Protein AF-A0A0G0EZC4-F1 (afdb_monomer)

pLDDT: mean 92.2, std 5.72, range [62.88, 97.31]

Foldseek 3Di:
DDDPPPDDDDDDPVNDDDDPPLQDDDAQDADPLLLVLQVVCCVPVVDHAARRPLSSQSSVVVVCVVPPCVCPPDDDDRDGPDDPDDPCVVCVPDDLVPDDPVRNCVVVPDDDPSRVPD

Mean predicted aligned error: 5.13 Å

Nearest PDB structures (foldseek):
  7ysl-assembly1_B  TM=8.821E-01  e=1.928E-02  Pectobacterium atrosepticum SCRI1043
  7ysk-assembly1_B  TM=8.996E-01  e=3.895E-02  Pectobacterium atrosepticum SCRI1043
  4d8w-assembly2_D  TM=9.572E-01  e=5.362E-02  Salmonella enterica subsp. enterica serovar Typhimurium
  4d97-assembly1_B  TM=9.580E-01  e=6.094E-02  Salmonella enterica subsp. enterica serovar Typhimurium
  4d8w-assembly1_B  TM=9.577E-01  e=5.717E-02  Salmonella enterica subsp. enterica serovar Typhimurium

Structure (mmCIF, N/CA/C/O backbone):
data_AF-A0A0G0EZC4-F1
#
_entry.id   AF-A0A0G0EZC4-F1
#
loop_
_atom_site.group_PDB
_atom_site.id
_atom_site.type_symbol
_atom_site.label_atom_id
_atom_site.label_alt_id
_atom_site.label_comp_id
_atom_site.label_asym_id
_atom_site.label_entity_id
_atom_site.label_seq_id
_atom_site.pdbx_PDB_ins_code
_atom_site.Cartn_x
_atom_site.Cartn_y
_atom_site.Cartn_z
_atom_site.occupancy
_atom_site.B_iso_or_equiv
_atom_site.auth_seq_id
_atom_site.auth_comp_id
_atom_site.auth_asym_id
_atom_site.auth_atom_id
_atom_site.pdbx_PDB_model_num
ATOM 1 N N . MET A 1 1 ? -20.838 -23.454 -4.659 1.00 62.88 1 MET A N 1
ATOM 2 C CA . MET A 1 1 ? -21.827 -23.705 -3.587 1.00 62.88 1 MET A CA 1
ATOM 3 C C . MET A 1 1 ? -21.252 -23.087 -2.324 1.00 62.88 1 MET A C 1
ATOM 5 O O . MET A 1 1 ? -20.097 -23.367 -2.041 1.00 62.88 1 MET A O 1
ATOM 9 N N . PHE A 1 2 ? -21.979 -22.195 -1.650 1.00 79.81 2 PHE A N 1
ATOM 10 C CA . PHE A 1 2 ? -21.507 -21.580 -0.403 1.00 79.81 2 PHE A CA 1
ATOM 11 C C . PHE A 1 2 ? -21.561 -22.600 0.743 1.00 79.81 2 PHE A C 1
ATOM 13 O O . PHE A 1 2 ? -22.460 -23.444 0.766 1.00 79.81 2 PHE A O 1
ATOM 20 N N . ASP A 1 3 ? -20.593 -22.543 1.658 1.00 88.56 3 ASP A N 1
ATOM 21 C CA . ASP A 1 3 ? -20.593 -23.366 2.868 1.00 88.56 3 ASP A CA 1
ATOM 22 C C . ASP A 1 3 ? -21.779 -22.964 3.754 1.00 88.56 3 ASP A C 1
ATOM 24 O O . ASP A 1 3 ? -21.889 -21.813 4.171 1.00 88.56 3 ASP A O 1
ATOM 28 N N . LYS A 1 4 ? -22.678 -23.913 4.036 1.00 90.94 4 LYS A N 1
ATOM 29 C CA . LYS A 1 4 ? -23.869 -23.683 4.869 1.00 90.94 4 LYS A CA 1
ATOM 30 C C . LYS A 1 4 ? -23.523 -23.382 6.330 1.00 90.94 4 LYS A C 1
ATOM 32 O O . LYS A 1 4 ? -24.386 -22.897 7.051 1.00 90.94 4 LYS A O 1
ATOM 37 N N . ASN A 1 5 ? -22.299 -23.688 6.760 1.00 92.56 5 ASN A N 1
ATOM 38 C CA . ASN A 1 5 ? -21.808 -23.370 8.097 1.00 92.56 5 ASN A CA 1
ATOM 39 C C . ASN A 1 5 ? -21.196 -21.971 8.180 1.00 92.56 5 ASN A C 1
ATOM 41 O O . ASN A 1 5 ? -20.843 -21.541 9.277 1.00 92.56 5 ASN A O 1
ATOM 45 N N . PHE A 1 6 ? -21.039 -21.268 7.051 1.00 90.31 6 PHE A N 1
ATOM 46 C CA . PHE A 1 6 ? -20.517 -19.914 7.082 1.00 90.31 6 PHE A CA 1
ATOM 47 C C . PHE A 1 6 ? -21.552 -18.999 7.754 1.00 90.31 6 PHE A C 1
ATOM 49 O O . PHE A 1 6 ? -22.678 -18.889 7.257 1.00 90.31 6 PHE A O 1
ATOM 56 N N . PRO A 1 7 ? -21.216 -18.368 8.890 1.00 90.12 7 PRO A N 1
ATOM 57 C CA . PRO A 1 7 ? -22.144 -17.486 9.579 1.00 90.12 7 PRO A CA 1
ATOM 58 C C . PRO A 1 7 ? -22.506 -16.291 8.693 1.00 90.12 7 PRO A C 1
ATOM 60 O O . PRO A 1 7 ? -21.647 -15.683 8.053 1.00 90.12 7 PRO A O 1
ATOM 63 N N . ILE A 1 8 ? -23.793 -15.952 8.667 1.00 89.38 8 ILE A N 1
ATOM 64 C CA . ILE A 1 8 ? -24.272 -14.727 8.029 1.00 89.38 8 ILE A C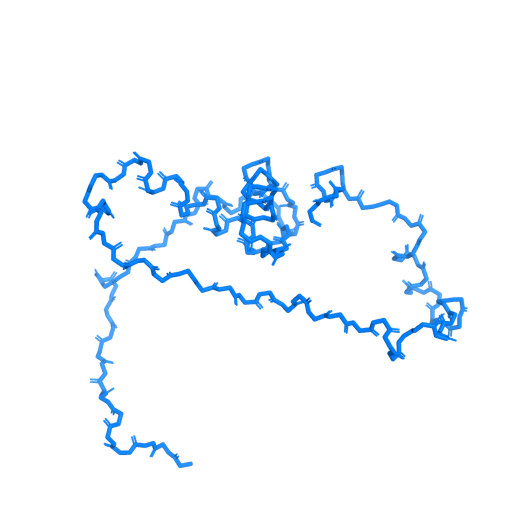A 1
ATOM 65 C C . ILE A 1 8 ? -24.099 -13.603 9.045 1.00 89.38 8 ILE A C 1
ATOM 67 O O . ILE A 1 8 ? -24.656 -13.668 10.141 1.00 89.38 8 ILE A O 1
ATOM 71 N N . PHE A 1 9 ? -23.326 -12.588 8.675 1.00 89.06 9 PHE A N 1
ATOM 72 C CA . PHE A 1 9 ? -23.175 -11.365 9.452 1.00 89.06 9 PHE A CA 1
ATOM 73 C C . PHE A 1 9 ? -23.886 -10.224 8.734 1.00 89.06 9 PHE A C 1
ATOM 75 O O . PHE A 1 9 ? -23.758 -10.081 7.517 1.00 89.06 9 PHE A O 1
ATOM 82 N N . GLU A 1 10 ? -24.603 -9.405 9.494 1.00 93.69 10 GLU A N 1
ATOM 83 C CA . GLU A 1 10 ? -25.038 -8.092 9.034 1.00 93.69 10 GLU A CA 1
ATOM 84 C C . GLU A 1 10 ? -23.951 -7.085 9.407 1.00 93.69 10 GLU A C 1
ATOM 86 O O . GLU A 1 10 ? -23.522 -7.041 10.557 1.00 93.69 10 GLU A O 1
ATOM 91 N N . ILE A 1 11 ? -23.473 -6.330 8.417 1.00 93.75 11 ILE A N 1
ATOM 92 C CA . ILE A 1 11 ? -22.510 -5.243 8.609 1.00 93.75 11 ILE A CA 1
ATOM 93 C C . ILE A 1 11 ? -23.269 -3.933 8.423 1.00 93.75 11 ILE A C 1
ATOM 95 O O . ILE A 1 11 ? -23.935 -3.730 7.407 1.00 93.75 11 ILE A O 1
ATOM 99 N N . THR A 1 12 ? -23.150 -3.053 9.403 1.00 95.81 12 THR A N 1
ATOM 100 C CA . THR A 1 12 ? -23.732 -1.713 9.451 1.00 95.81 12 THR A CA 1
ATOM 101 C C . THR A 1 12 ? -22.637 -0.652 9.339 1.00 95.81 12 THR A C 1
ATOM 103 O O . THR A 1 12 ? -21.446 -0.955 9.425 1.00 95.81 12 THR A O 1
ATOM 106 N N . GLU A 1 13 ? -23.017 0.612 9.148 1.00 94.69 13 GLU A N 1
ATOM 107 C CA . GLU A 1 13 ? -22.050 1.719 9.083 1.00 94.69 13 GLU A CA 1
ATOM 108 C C . GLU A 1 13 ? -21.291 1.930 10.405 1.00 94.69 13 GLU A C 1
ATOM 110 O O . GLU A 1 13 ? -20.178 2.446 10.387 1.00 94.69 13 GLU A O 1
ATOM 115 N N . ASP A 1 14 ? -21.844 1.476 11.535 1.00 95.44 14 ASP A N 1
ATOM 116 C CA . ASP A 1 14 ? -21.205 1.571 12.852 1.00 95.44 14 ASP A CA 1
ATOM 117 C C . ASP A 1 14 ? -20.111 0.504 13.070 1.00 95.44 14 ASP A C 1
ATOM 119 O O . ASP A 1 14 ? -19.290 0.629 13.984 1.00 95.44 14 ASP A O 1
ATOM 123 N N . ASP A 1 15 ? -20.060 -0.537 12.228 1.00 94.62 15 ASP A N 1
ATOM 124 C CA . ASP A 1 15 ? -19.086 -1.632 12.346 1.00 94.62 15 ASP A CA 1
ATOM 125 C C . ASP A 1 15 ? -17.705 -1.277 11.779 1.00 94.62 15 ASP A C 1
ATOM 127 O O . ASP A 1 15 ? -16.713 -1.963 12.052 1.00 94.62 15 ASP A O 1
ATOM 131 N N . TYR A 1 16 ? -17.608 -0.208 10.984 1.00 93.19 16 TYR A N 1
ATOM 132 C CA . TYR A 1 16 ? -16.357 0.211 10.364 1.00 93.19 16 TYR A CA 1
ATOM 133 C C . TYR A 1 16 ? -16.186 1.727 10.345 1.00 93.19 16 TYR A C 1
ATOM 135 O O . TYR A 1 16 ? -17.102 2.514 10.527 1.00 93.19 16 TYR A O 1
ATOM 143 N N . SER A 1 17 ? -14.949 2.152 10.113 1.00 92.88 17 SER A N 1
ATOM 144 C CA . SER A 1 17 ? -14.629 3.556 9.874 1.00 92.88 17 SER A CA 1
ATOM 145 C C . SER A 1 17 ? -13.722 3.645 8.659 1.00 92.88 17 SER A C 1
ATOM 147 O O . SER A 1 17 ? -12.812 2.828 8.506 1.00 92.88 17 SER A O 1
ATOM 149 N N . ILE A 1 18 ? -13.979 4.619 7.788 1.00 93.62 18 ILE A N 1
ATOM 150 C CA . ILE A 1 18 ? -13.145 4.873 6.615 1.00 93.62 18 ILE A CA 1
ATOM 151 C C . ILE A 1 18 ? -12.193 6.016 6.953 1.00 93.62 18 ILE A C 1
ATOM 153 O O . ILE A 1 18 ? -12.619 7.129 7.253 1.00 93.62 18 ILE A O 1
ATOM 157 N N . ASN A 1 19 ? -10.892 5.733 6.914 1.00 93.31 19 ASN A N 1
ATOM 158 C CA . ASN A 1 19 ? -9.856 6.732 7.139 1.00 93.31 19 ASN A CA 1
ATOM 159 C C . ASN A 1 19 ? -9.357 7.289 5.796 1.00 93.31 19 ASN A C 1
ATOM 161 O O . ASN A 1 19 ? -8.729 6.570 5.018 1.00 93.31 19 ASN A O 1
ATOM 165 N N . HIS A 1 20 ? -9.609 8.575 5.547 1.00 94.56 20 HIS A N 1
ATOM 166 C CA . HIS A 1 20 ? -9.177 9.263 4.328 1.00 94.56 20 HIS A CA 1
ATOM 167 C C . HIS A 1 20 ? -7.831 9.993 4.463 1.00 94.56 20 HIS A C 1
ATOM 169 O O . HIS A 1 20 ? -7.263 10.390 3.443 1.00 94.56 20 HIS A O 1
ATOM 175 N N . ASP A 1 21 ? -7.277 10.105 5.673 1.00 95.06 21 ASP A N 1
ATOM 176 C CA . ASP A 1 21 ? -6.099 10.932 5.978 1.00 95.06 21 ASP A CA 1
ATOM 177 C C . ASP A 1 21 ? -4.823 10.462 5.257 1.00 95.06 21 ASP A C 1
ATOM 179 O O . ASP A 1 21 ? -3.890 11.236 5.057 1.00 95.06 21 ASP A O 1
ATOM 183 N N . PHE A 1 22 ? -4.785 9.196 4.827 1.00 95.31 22 PHE A N 1
ATOM 184 C CA . PHE A 1 22 ? -3.623 8.563 4.189 1.00 95.31 22 PHE A CA 1
ATOM 185 C C . PHE A 1 22 ? -3.797 8.319 2.685 1.00 95.31 22 PHE A C 1
ATOM 187 O O . PHE A 1 22 ? -2.931 7.719 2.051 1.00 95.31 22 PHE A O 1
ATOM 194 N N . THR A 1 23 ? -4.903 8.769 2.088 1.00 92.38 23 THR A N 1
ATOM 195 C CA . THR A 1 23 ? -5.213 8.504 0.670 1.00 92.38 23 THR A CA 1
ATOM 196 C C . THR A 1 23 ? -4.266 9.222 -0.302 1.00 92.38 23 THR A C 1
ATOM 198 O O . THR A 1 23 ? -3.990 8.712 -1.394 1.00 92.38 23 THR A O 1
ATOM 201 N N . GLY A 1 24 ? -3.693 10.354 0.117 1.00 91.69 24 GLY A N 1
ATOM 202 C CA . GLY A 1 24 ? -2.931 11.251 -0.752 1.00 91.69 24 GLY A CA 1
ATOM 203 C C . GLY A 1 24 ? -3.846 12.120 -1.620 1.00 91.69 24 GLY A C 1
ATOM 204 O O . GLY A 1 24 ? -5.066 12.087 -1.492 1.00 91.69 24 GLY A O 1
ATOM 205 N N . THR A 1 25 ? -3.259 12.933 -2.498 1.00 91.50 25 THR A N 1
ATOM 206 C CA . THR A 1 25 ? -4.011 13.920 -3.296 1.00 91.50 25 THR A CA 1
ATOM 207 C C . THR A 1 25 ? -4.298 13.465 -4.724 1.00 91.50 25 THR A C 1
ATOM 209 O O . THR A 1 25 ? -5.186 14.021 -5.370 1.00 91.50 25 THR A O 1
ATOM 212 N N . LYS A 1 26 ? -3.574 12.460 -5.230 1.00 91.69 26 LYS A N 1
ATOM 213 C CA . LYS A 1 26 ? -3.727 11.940 -6.592 1.00 91.69 26 LYS A CA 1
ATOM 214 C C . LYS A 1 26 ? -3.762 10.418 -6.626 1.00 91.69 26 LYS A C 1
ATOM 216 O O . LYS A 1 26 ? -3.274 9.726 -5.730 1.00 91.69 26 LYS A O 1
ATOM 221 N N . TYR A 1 27 ? -4.318 9.906 -7.719 1.00 90.44 27 TYR A N 1
ATOM 222 C CA . TYR A 1 27 ? -4.292 8.485 -8.035 1.00 90.44 27 TYR A CA 1
ATOM 223 C C . TYR A 1 27 ? -2.853 8.001 -8.256 1.00 90.44 27 TYR A C 1
ATOM 225 O O . TYR A 1 27 ? -2.085 8.674 -8.938 1.00 90.44 27 TYR A O 1
ATOM 233 N N . ALA A 1 28 ? -2.509 6.843 -7.684 1.00 89.06 28 ALA A N 1
ATOM 234 C CA . ALA A 1 28 ? -1.201 6.180 -7.797 1.00 89.06 28 ALA A CA 1
ATOM 235 C C . ALA A 1 28 ? 0.039 6.992 -7.368 1.00 89.06 28 ALA A C 1
ATOM 237 O O . ALA A 1 28 ? 1.162 6.512 -7.484 1.00 89.06 28 ALA A O 1
ATOM 238 N N . GLU A 1 29 ? -0.142 8.191 -6.816 1.00 92.19 29 GLU A N 1
ATOM 239 C CA . GLU A 1 29 ? 0.952 8.967 -6.237 1.00 92.19 29 GLU A CA 1
ATOM 240 C C . GLU A 1 29 ? 1.268 8.417 -4.843 1.00 92.19 29 GLU A C 1
ATOM 242 O O . GLU A 1 29 ? 0.404 8.392 -3.952 1.00 92.19 29 GLU A O 1
ATOM 247 N N . THR A 1 30 ? 2.501 7.949 -4.667 1.00 92.19 30 THR A N 1
ATOM 248 C CA . THR A 1 30 ? 3.023 7.503 -3.374 1.00 92.19 30 THR A CA 1
ATOM 249 C C . THR A 1 30 ? 3.150 8.693 -2.423 1.00 92.19 30 THR A C 1
ATOM 251 O O . THR A 1 30 ? 3.566 9.785 -2.810 1.00 92.19 30 THR A O 1
ATOM 254 N N . THR A 1 31 ? 2.801 8.492 -1.152 1.00 94.50 31 THR A N 1
ATOM 255 C CA . THR A 1 31 ? 2.979 9.500 -0.095 1.00 94.50 31 THR A CA 1
ATOM 256 C C . THR A 1 31 ? 4.267 9.245 0.686 1.00 94.50 31 THR A C 1
ATOM 258 O O . THR A 1 31 ? 4.790 8.130 0.698 1.00 94.50 31 THR A O 1
ATOM 261 N N . LYS A 1 32 ? 4.791 10.263 1.379 1.00 95.12 32 LYS A N 1
ATOM 262 C CA . LYS A 1 32 ? 6.007 10.113 2.203 1.00 95.12 32 LYS A CA 1
ATOM 263 C C . LYS A 1 32 ? 5.796 9.099 3.327 1.00 95.12 32 LYS A C 1
ATOM 265 O O . LYS A 1 32 ? 6.683 8.307 3.633 1.00 95.12 32 LYS A O 1
ATOM 270 N N . GLU A 1 33 ? 4.608 9.120 3.918 1.00 95.81 33 GLU A N 1
ATOM 271 C CA . GLU A 1 33 ? 4.166 8.204 4.960 1.00 95.81 33 GLU A CA 1
ATOM 272 C C . GLU A 1 33 ? 4.064 6.780 4.409 1.00 95.81 33 GLU A C 1
ATOM 274 O O . GLU A 1 33 ? 4.559 5.849 5.042 1.00 95.81 33 GLU A O 1
ATOM 279 N N . GLY A 1 34 ? 3.496 6.621 3.207 1.00 95.81 34 GLY A N 1
ATOM 280 C CA . GLY A 1 34 ? 3.427 5.344 2.498 1.00 95.81 34 GLY A CA 1
ATOM 281 C C . GLY A 1 34 ? 4.812 4.770 2.207 1.00 95.81 34 GLY A C 1
ATOM 282 O O . GLY A 1 34 ? 5.095 3.640 2.594 1.00 95.81 34 GLY A O 1
ATOM 283 N N . ALA A 1 35 ? 5.713 5.561 1.621 1.00 95.69 35 ALA A N 1
ATOM 284 C CA . ALA A 1 35 ? 7.087 5.139 1.335 1.00 95.69 35 ALA A CA 1
ATOM 285 C C . ALA A 1 35 ? 7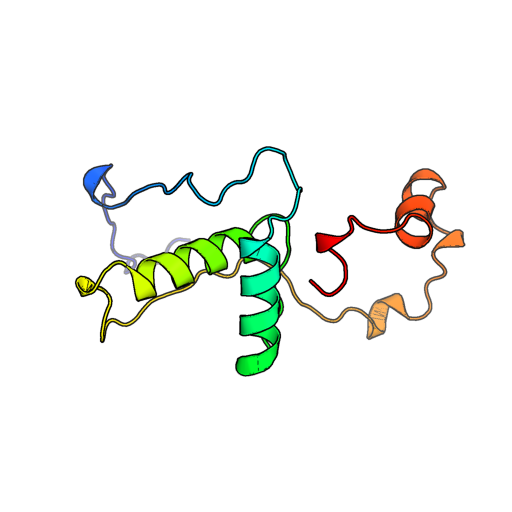.850 4.724 2.608 1.00 95.69 35 ALA A C 1
ATOM 287 O 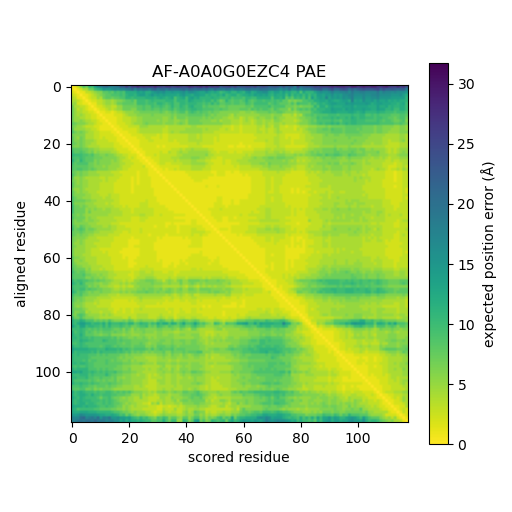O . ALA A 1 35 ? 8.546 3.706 2.631 1.00 95.69 35 ALA A O 1
ATOM 288 N N . LEU A 1 36 ? 7.693 5.475 3.705 1.00 95.75 36 LEU A N 1
ATOM 289 C CA . LEU A 1 36 ? 8.288 5.112 4.992 1.00 95.75 36 LEU A CA 1
ATOM 290 C C . LEU A 1 36 ? 7.717 3.792 5.527 1.00 95.75 36 LEU A C 1
ATOM 292 O O . LEU A 1 36 ? 8.480 2.936 5.974 1.00 95.75 36 LEU A O 1
ATOM 296 N N . ALA A 1 37 ? 6.397 3.623 5.470 1.00 96.38 37 ALA A N 1
ATOM 297 C CA . ALA A 1 37 ? 5.699 2.426 5.921 1.00 96.38 37 ALA A CA 1
ATOM 298 C C . ALA A 1 37 ? 6.159 1.174 5.153 1.00 96.38 37 ALA A C 1
ATOM 300 O O . ALA A 1 37 ? 6.498 0.165 5.777 1.00 96.38 37 ALA A O 1
ATOM 301 N N . ILE A 1 38 ? 6.270 1.271 3.823 1.00 95.81 38 ILE A N 1
ATOM 302 C CA . ILE A 1 38 ? 6.806 0.212 2.954 1.00 95.81 38 ILE A CA 1
ATOM 303 C C . ILE A 1 38 ? 8.234 -0.143 3.374 1.00 95.81 38 ILE A C 1
ATOM 305 O O . ILE A 1 38 ? 8.541 -1.309 3.632 1.00 95.81 38 ILE A O 1
ATOM 309 N N . ARG A 1 39 ? 9.103 0.866 3.525 1.00 95.62 39 ARG A N 1
ATOM 310 C CA . ARG A 1 39 ? 10.502 0.652 3.914 1.00 95.62 39 ARG A CA 1
ATOM 311 C C . ARG A 1 39 ? 10.621 -0.054 5.261 1.00 95.62 39 ARG A C 1
ATOM 313 O O . ARG A 1 39 ? 11.451 -0.953 5.400 1.00 95.62 39 ARG A O 1
ATOM 320 N N . LEU A 1 40 ? 9.829 0.350 6.254 1.00 96.12 40 LEU A N 1
ATOM 321 C CA . LEU A 1 40 ? 9.833 -0.267 7.581 1.00 96.12 40 LEU A CA 1
ATOM 322 C C . LEU A 1 40 ? 9.425 -1.738 7.493 1.00 96.12 40 LEU A C 1
ATOM 324 O O . LEU A 1 40 ? 10.179 -2.603 7.940 1.00 96.12 40 LEU A O 1
ATOM 328 N N . LEU A 1 41 ? 8.286 -2.030 6.861 1.00 95.62 41 LEU A N 1
ATOM 329 C CA . LEU A 1 41 ? 7.774 -3.393 6.789 1.00 95.62 41 LEU A CA 1
ATOM 330 C C . LEU A 1 41 ? 8.720 -4.320 6.011 1.00 95.62 41 LEU A C 1
ATOM 332 O O . LEU A 1 41 ? 9.026 -5.425 6.459 1.00 95.62 41 LEU A O 1
ATOM 336 N N . ARG A 1 42 ? 9.293 -3.834 4.908 1.00 94.56 42 ARG A N 1
ATOM 337 C CA . ARG A 1 42 ? 10.312 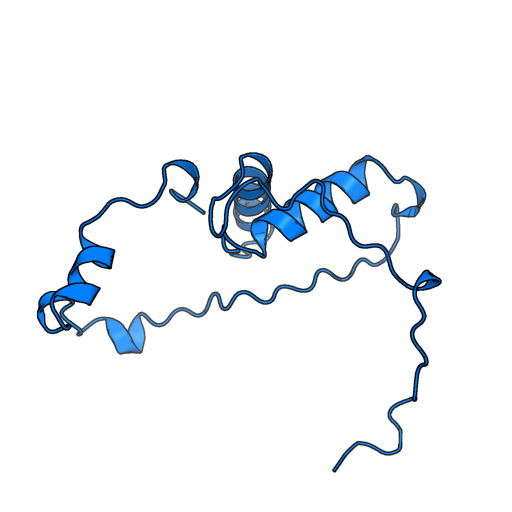-4.567 4.151 1.00 94.56 42 ARG A CA 1
ATOM 338 C C . ARG A 1 42 ? 11.579 -4.813 4.967 1.00 94.56 42 ARG A C 1
ATOM 340 O O . ARG A 1 42 ? 12.168 -5.890 4.886 1.00 94.56 42 ARG A O 1
ATOM 347 N N . THR A 1 43 ? 12.027 -3.828 5.743 1.00 96.12 43 THR A N 1
ATOM 348 C CA . THR A 1 43 ? 13.275 -3.929 6.514 1.00 96.12 43 THR A CA 1
ATOM 349 C C . THR A 1 43 ? 13.152 -4.957 7.631 1.00 96.12 43 THR A C 1
ATOM 351 O O . THR A 1 43 ? 14.020 -5.832 7.739 1.00 96.12 43 THR A O 1
ATOM 354 N N . PHE A 1 44 ? 12.080 -4.866 8.420 1.00 96.94 44 PHE A N 1
ATOM 355 C CA . PHE A 1 44 ? 11.907 -5.640 9.648 1.00 96.94 44 PHE A CA 1
ATOM 356 C C . PHE A 1 44 ? 11.194 -6.979 9.429 1.00 96.94 44 PHE A C 1
ATOM 358 O O . PHE A 1 44 ? 11.623 -7.970 10.006 1.00 96.94 44 PHE A O 1
ATOM 365 N N . GLU A 1 45 ? 10.206 -7.042 8.531 1.00 95.06 45 GLU A N 1
ATOM 366 C CA . GLU A 1 45 ? 9.364 -8.238 8.336 1.00 95.06 45 GLU A CA 1
ATOM 367 C C . GLU A 1 45 ? 9.585 -8.933 6.986 1.00 95.06 45 GLU A C 1
ATOM 369 O O . GLU A 1 45 ? 9.006 -9.982 6.720 1.00 95.06 45 GLU A O 1
ATOM 374 N N . LYS A 1 46 ? 10.420 -8.363 6.104 1.00 93.62 46 LYS A N 1
ATOM 375 C CA . LYS A 1 46 ? 10.668 -8.877 4.740 1.00 93.62 46 LYS A CA 1
ATOM 376 C C . LYS A 1 46 ? 9.400 -8.995 3.884 1.00 93.62 46 LYS A C 1
ATOM 378 O O . LYS A 1 46 ? 9.376 -9.755 2.920 1.00 93.62 46 LYS A O 1
ATOM 383 N N . ILE A 1 47 ? 8.372 -8.205 4.196 1.00 92.81 47 ILE A N 1
ATOM 384 C CA . ILE A 1 47 ? 7.138 -8.122 3.412 1.00 92.81 47 ILE A CA 1
ATOM 385 C C . ILE A 1 47 ? 7.218 -6.908 2.486 1.00 92.81 47 ILE A C 1
ATOM 387 O O . ILE A 1 47 ? 7.478 -5.787 2.921 1.00 92.81 47 ILE A O 1
ATOM 391 N N . GLN A 1 48 ? 6.989 -7.160 1.202 1.00 92.56 48 GLN A N 1
ATOM 392 C CA . GLN A 1 48 ? 6.939 -6.153 0.150 1.00 92.56 48 GLN A CA 1
ATOM 393 C C . GLN A 1 48 ? 5.508 -5.627 -0.010 1.00 92.56 48 GLN A C 1
ATOM 395 O O . GLN A 1 48 ? 4.561 -6.416 -0.008 1.00 92.56 48 GLN A O 1
ATOM 400 N N . LEU A 1 49 ? 5.371 -4.315 -0.194 1.00 94.50 49 LEU A N 1
ATOM 401 C CA . LEU A 1 49 ? 4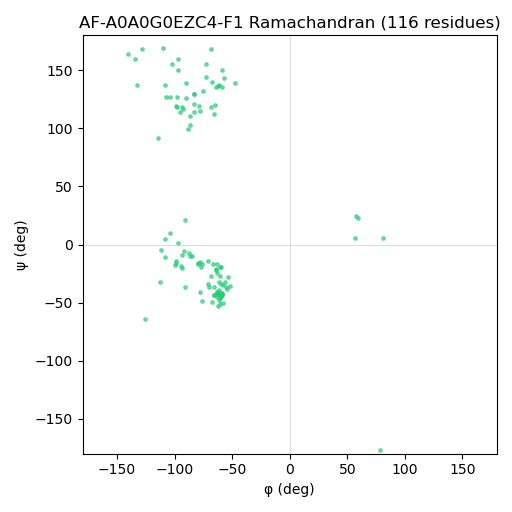.113 -3.611 -0.452 1.00 94.50 49 LEU A CA 1
ATOM 402 C C . LEU A 1 49 ? 4.261 -2.720 -1.694 1.00 94.50 49 LEU A C 1
ATOM 404 O O . LEU A 1 49 ? 5.373 -2.481 -2.162 1.00 94.50 49 LEU A O 1
ATOM 408 N N . ASP A 1 50 ? 3.143 -2.210 -2.203 1.00 92.88 50 ASP A N 1
ATOM 409 C CA . ASP A 1 50 ? 3.101 -1.228 -3.287 1.00 92.88 50 ASP A CA 1
ATOM 410 C C . ASP A 1 50 ? 2.838 0.198 -2.774 1.00 92.88 50 ASP A C 1
ATOM 412 O O . ASP A 1 50 ? 2.219 0.400 -1.727 1.00 92.88 50 ASP A O 1
ATOM 416 N N . GLY A 1 51 ? 3.269 1.200 -3.544 1.00 92.25 51 GLY A N 1
ATOM 417 C CA . GLY A 1 51 ? 3.056 2.620 -3.240 1.00 92.25 51 GLY A CA 1
ATOM 418 C C . GLY A 1 51 ? 1.645 3.151 -3.531 1.00 92.25 51 GLY A C 1
ATOM 419 O O . GLY A 1 51 ? 1.234 4.169 -2.969 1.00 92.25 51 GLY A O 1
ATOM 420 N N . THR A 1 52 ? 0.865 2.452 -4.364 1.00 91.56 52 THR A N 1
ATOM 421 C CA . THR A 1 52 ? -0.464 2.906 -4.803 1.00 91.56 52 THR A CA 1
ATOM 422 C C . THR A 1 52 ? -1.514 2.715 -3.709 1.00 91.56 52 THR A C 1
ATOM 424 O O . THR A 1 52 ? -2.257 3.655 -3.410 1.00 91.56 52 THR A O 1
ATOM 427 N N . TYR A 1 53 ? -1.564 1.528 -3.098 1.00 93.44 53 TYR A N 1
ATOM 428 C CA . TYR A 1 53 ? -2.588 1.127 -2.135 1.00 93.44 53 TYR A CA 1
ATOM 429 C C . TYR A 1 53 ? -1.992 0.641 -0.813 1.00 93.44 53 TYR A C 1
ATOM 431 O O . TYR A 1 53 ? -2.222 1.258 0.232 1.00 93.44 53 TYR A O 1
ATOM 439 N N . THR A 1 54 ? -1.237 -0.460 -0.820 1.00 95.44 54 THR A N 1
ATOM 440 C CA . THR A 1 54 ? -0.946 -1.178 0.430 1.00 95.44 54 THR A CA 1
ATOM 441 C C . THR A 1 54 ? 0.005 -0.415 1.351 1.00 95.44 54 THR A C 1
ATOM 443 O O . THR A 1 54 ? -0.214 -0.399 2.564 1.00 95.44 54 THR A O 1
ATOM 446 N N . GLY A 1 55 ? 0.964 0.339 0.809 1.00 95.75 55 GLY A N 1
ATOM 447 C CA . GLY A 1 55 ? 1.820 1.236 1.587 1.00 95.75 55 GLY A CA 1
ATOM 448 C C . GLY A 1 55 ? 1.043 2.313 2.347 1.00 95.75 55 GLY A C 1
ATOM 449 O O . GLY A 1 55 ? 1.310 2.555 3.524 1.00 95.75 55 GLY A O 1
ATOM 450 N N . LYS A 1 56 ? 0.022 2.910 1.721 1.00 95.88 56 LYS A N 1
ATOM 451 C CA . LYS A 1 56 ? -0.843 3.924 2.353 1.00 95.88 56 LYS A CA 1
ATOM 452 C C . LYS A 1 56 ? -1.670 3.328 3.490 1.00 95.88 56 LYS A C 1
ATOM 454 O O . LYS A 1 56 ? -1.755 3.907 4.571 1.00 95.88 56 LYS A O 1
ATOM 459 N N . THR A 1 57 ? -2.232 2.140 3.272 1.00 96.56 57 THR A N 1
ATOM 460 C CA . THR A 1 57 ? -3.000 1.437 4.311 1.00 96.56 57 THR A CA 1
ATOM 461 C C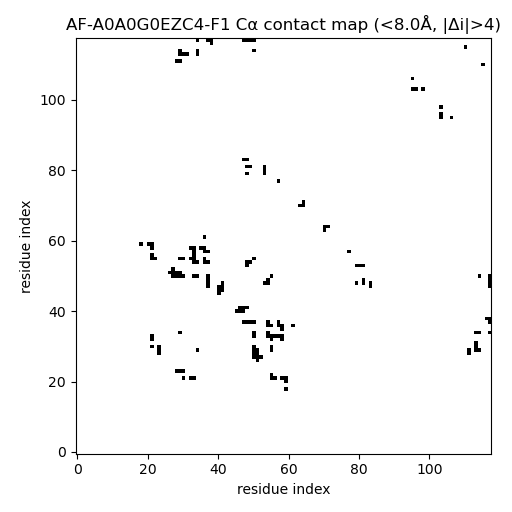 . THR A 1 57 ? -2.120 1.008 5.486 1.00 96.56 57 THR A C 1
ATOM 463 O O . THR A 1 57 ? -2.536 1.121 6.639 1.00 96.56 57 THR A O 1
ATOM 466 N N . PHE A 1 58 ? -0.875 0.594 5.223 1.00 97.31 58 PHE A N 1
ATOM 467 C CA . PHE A 1 58 ? 0.068 0.246 6.281 1.00 97.31 58 PHE A CA 1
ATOM 468 C C . PHE A 1 58 ? 0.535 1.487 7.055 1.00 97.31 58 PHE A C 1
ATOM 470 O O . PHE A 1 58 ? 0.651 1.440 8.278 1.00 97.31 58 PHE A O 1
ATOM 477 N N . ALA A 1 59 ? 0.716 2.628 6.382 1.00 97.31 59 ALA A N 1
ATOM 478 C CA . ALA A 1 59 ? 0.987 3.903 7.045 1.00 97.31 59 ALA A CA 1
ATOM 479 C C . ALA A 1 59 ? -0.147 4.308 8.003 1.00 97.31 59 ALA A C 1
ATOM 481 O O . ALA A 1 59 ? 0.124 4.693 9.144 1.00 97.31 59 ALA A O 1
ATOM 482 N N . ALA A 1 60 ? -1.406 4.152 7.578 1.00 97.06 60 ALA A N 1
ATOM 483 C CA . ALA A 1 60 ? -2.570 4.394 8.430 1.00 97.06 60 ALA A CA 1
ATOM 484 C C . ALA A 1 60 ? -2.587 3.463 9.655 1.00 97.06 60 ALA A C 1
ATOM 486 O O . ALA A 1 60 ? -2.833 3.916 10.774 1.00 97.06 60 ALA A O 1
ATOM 487 N N . LEU A 1 61 ? -2.260 2.179 9.465 1.00 96.25 61 LEU A N 1
ATOM 488 C CA . LEU A 1 61 ? -2.153 1.223 10.565 1.00 96.25 61 LEU A CA 1
ATOM 489 C C . LEU A 1 61 ? -1.064 1.625 11.572 1.00 96.25 61 LEU A C 1
ATOM 491 O O . LEU A 1 61 ? -1.320 1.638 12.775 1.00 96.25 61 LEU A O 1
ATOM 495 N N . LEU A 1 62 ? 0.136 1.985 11.105 1.00 96.00 62 LEU A N 1
ATOM 496 C CA . LEU A 1 62 ? 1.224 2.433 11.982 1.00 96.00 62 LEU A CA 1
ATOM 497 C C . LEU A 1 62 ? 0.817 3.663 12.801 1.00 96.00 62 LEU A C 1
ATOM 499 O O . LEU A 1 62 ? 1.079 3.722 14.003 1.00 96.00 62 LEU A O 1
ATOM 503 N N . PHE A 1 63 ? 0.146 4.628 12.170 1.00 96.38 63 PHE A N 1
ATOM 504 C CA . PHE A 1 63 ? -0.374 5.800 12.866 1.00 96.38 63 PHE A CA 1
ATOM 505 C C . PHE A 1 63 ? -1.388 5.417 13.950 1.00 96.38 63 PHE A C 1
ATOM 507 O O . PHE A 1 63 ? -1.279 5.878 15.088 1.00 96.38 63 PHE A O 1
ATOM 514 N N . ASP A 1 64 ? -2.331 4.533 13.631 1.00 95.25 64 ASP A N 1
ATOM 515 C CA . ASP A 1 64 ? -3.348 4.067 14.568 1.00 95.25 64 ASP A CA 1
ATOM 516 C C . ASP A 1 64 ? -2.745 3.334 15.770 1.00 95.25 64 ASP A C 1
ATOM 518 O O . ASP A 1 64 ? -3.134 3.609 16.906 1.00 95.25 64 ASP A O 1
ATOM 522 N N . LEU A 1 65 ? -1.754 2.468 15.550 1.00 94.44 65 LEU A N 1
ATOM 523 C CA . LEU A 1 65 ? -1.043 1.765 16.624 1.00 94.44 65 LEU A CA 1
ATOM 524 C C . LEU A 1 65 ? -0.345 2.729 17.595 1.00 94.44 65 LEU A C 1
ATOM 526 O O . LEU A 1 65 ? -0.294 2.466 18.796 1.00 94.44 65 LEU A O 1
ATOM 530 N N . ILE A 1 66 ? 0.155 3.862 17.095 1.00 93.31 66 ILE A N 1
ATOM 531 C CA . ILE A 1 66 ? 0.801 4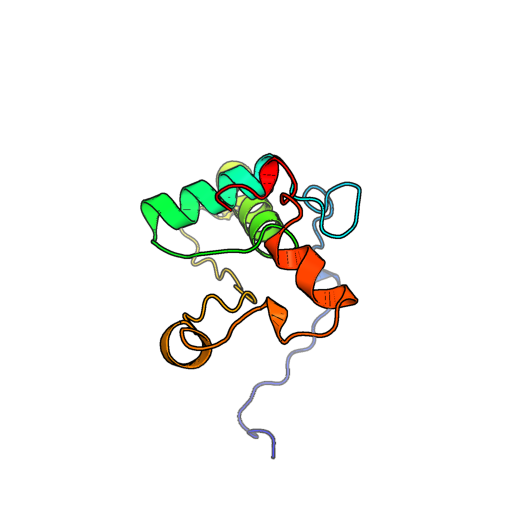.897 17.913 1.00 93.31 66 ILE A CA 1
ATOM 532 C C . ILE A 1 66 ? -0.240 5.757 18.644 1.00 93.31 66 ILE A C 1
ATOM 534 O O . ILE A 1 66 ? -0.037 6.135 19.799 1.00 93.31 66 ILE A O 1
ATOM 538 N N . LYS A 1 67 ? -1.343 6.115 17.977 1.00 95.06 67 LYS A N 1
ATOM 539 C CA . LYS A 1 67 ? -2.295 7.129 18.462 1.00 95.06 67 LYS A CA 1
ATOM 540 C C . LYS A 1 67 ? -3.481 6.576 19.236 1.00 95.06 67 LYS A C 1
ATOM 542 O O . LYS A 1 67 ? -4.124 7.339 19.954 1.00 95.06 67 LYS A O 1
ATOM 547 N N . LYS A 1 68 ? -3.794 5.286 19.107 1.00 93.81 68 LYS A N 1
ATOM 548 C CA . LYS A 1 68 ? -4.971 4.662 19.723 1.00 93.81 68 LYS A CA 1
ATOM 549 C C . LYS A 1 68 ? -4.528 3.632 20.772 1.00 93.81 68 LYS A 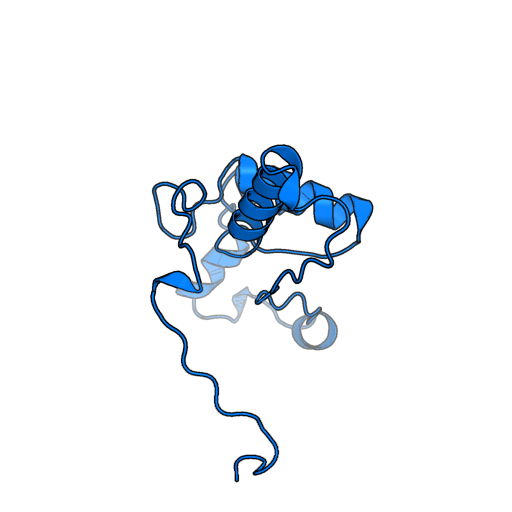C 1
ATOM 551 O O . LYS A 1 68 ? -4.415 2.452 20.445 1.00 93.81 68 LYS A O 1
ATOM 556 N N . PRO A 1 69 ? -4.377 4.019 22.058 1.00 91.62 69 PRO A N 1
ATOM 557 C CA . PRO A 1 69 ? -3.986 3.098 23.131 1.00 91.62 69 PRO A CA 1
ATOM 558 C C . PRO A 1 69 ? -4.871 1.850 23.240 1.00 91.62 69 PRO A C 1
ATOM 560 O O . PRO A 1 69 ? -4.395 0.788 23.620 1.00 91.62 69 PRO A O 1
ATOM 563 N N . LYS A 1 70 ? -6.148 1.943 22.838 1.00 91.94 70 LYS A N 1
ATOM 564 C CA . LYS A 1 70 ? -7.085 0.806 22.799 1.00 91.94 70 LYS A CA 1
ATOM 565 C C . LYS A 1 70 ? -6.657 -0.347 21.878 1.00 91.94 70 LYS A C 1
ATOM 567 O O . LYS A 1 70 ? -7.180 -1.450 22.021 1.00 91.94 70 LYS A O 1
ATOM 572 N N . LEU A 1 71 ? -5.757 -0.087 20.925 1.00 92.75 71 LEU A N 1
ATOM 573 C CA . LEU A 1 71 ? -5.202 -1.095 20.020 1.00 92.75 71 LEU A CA 1
ATOM 574 C C . LEU A 1 71 ? -3.983 -1.814 20.614 1.00 92.75 71 LEU A C 1
ATOM 576 O O . LEU A 1 71 ? -3.554 -2.827 20.068 1.00 92.75 71 LEU A O 1
ATOM 580 N N . GLN A 1 72 ? -3.442 -1.338 21.740 1.00 90.00 72 GLN A N 1
ATOM 581 C CA . GLN A 1 72 ? -2.356 -2.029 22.429 1.00 90.00 72 GLN A CA 1
ATOM 582 C C . GLN A 1 72 ? -2.822 -3.418 22.883 1.00 90.00 72 GLN A C 1
ATOM 584 O O . GLN A 1 72 ? -3.936 -3.585 23.386 1.00 90.00 72 GLN A O 1
ATOM 589 N N . ASN A 1 73 ? -1.957 -4.419 22.705 1.00 89.81 73 ASN A N 1
ATOM 590 C CA . ASN A 1 73 ? -2.212 -5.823 23.053 1.00 89.81 73 ASN A CA 1
ATOM 591 C C . ASN A 1 73 ? -3.428 -6.450 22.340 1.00 89.81 73 ASN A C 1
ATOM 593 O O . ASN A 1 73 ? -4.009 -7.417 22.837 1.00 89.81 73 ASN A O 1
ATOM 597 N N . LYS A 1 74 ? -3.840 -5.906 21.188 1.00 95.69 74 LYS A N 1
ATOM 598 C CA . LYS A 1 74 ? -4.849 -6.519 20.317 1.00 95.69 74 LYS A CA 1
ATOM 599 C C . LYS A 1 74 ? -4.181 -7.306 19.197 1.00 95.69 74 LYS A C 1
ATOM 601 O O . LYS A 1 74 ? -3.113 -6.937 18.717 1.00 95.69 74 LYS A O 1
ATOM 606 N N . ASN A 1 75 ? -4.860 -8.354 18.744 1.00 95.56 75 ASN A N 1
ATOM 607 C CA . ASN A 1 75 ? -4.511 -9.018 17.495 1.00 95.56 75 ASN A CA 1
ATOM 608 C C . ASN A 1 75 ? -5.043 -8.165 16.348 1.00 95.56 75 ASN A C 1
ATOM 610 O O . ASN A 1 75 ? -6.253 -7.978 16.220 1.00 95.56 75 ASN A O 1
ATOM 614 N N . ILE A 1 76 ? -4.134 -7.631 15.544 1.00 95.00 76 ILE A N 1
ATOM 615 C CA . ILE A 1 76 ? -4.465 -6.785 14.404 1.00 95.00 76 ILE A CA 1
ATOM 616 C C . ILE A 1 76 ? -4.299 -7.606 13.130 1.00 95.00 76 ILE A C 1
ATOM 618 O O . ILE A 1 76 ? -3.238 -8.180 12.894 1.00 95.00 76 ILE A O 1
ATOM 622 N N . LEU A 1 77 ? -5.340 -7.628 12.299 1.00 95.44 77 LEU A N 1
ATOM 623 C CA . LEU A 1 77 ? -5.267 -8.165 10.947 1.00 95.44 77 LEU A CA 1
ATOM 624 C C . LEU A 1 77 ? -4.957 -7.029 9.971 1.00 95.44 77 LEU A C 1
ATOM 626 O O . LEU A 1 77 ? -5.746 -6.097 9.828 1.00 95.44 77 LEU A O 1
ATOM 630 N N . PHE A 1 78 ? -3.826 -7.129 9.279 1.00 95.75 78 PHE A N 1
ATOM 631 C CA . PHE A 1 78 ? -3.516 -6.286 8.131 1.00 95.75 78 PHE A CA 1
ATOM 632 C C . PHE A 1 78 ? -3.827 -7.050 6.842 1.00 95.75 78 PHE A C 1
ATOM 634 O O . PHE A 1 78 ? -3.249 -8.107 6.589 1.00 95.75 78 PHE A O 1
ATOM 641 N N . TRP A 1 79 ? -4.741 -6.522 6.028 1.00 94.69 79 TRP A N 1
ATOM 642 C CA . TRP A 1 79 ? -5.101 -7.133 4.752 1.00 94.69 79 TRP A CA 1
ATOM 643 C C . TRP A 1 79 ? -4.183 -6.621 3.638 1.00 94.69 79 TRP A C 1
ATOM 645 O O . TRP A 1 79 ? -4.399 -5.547 3.082 1.00 94.69 79 TRP A O 1
ATOM 655 N N . ASN A 1 80 ? -3.176 -7.416 3.280 1.00 93.75 80 ASN A N 1
ATOM 656 C CA . ASN A 1 80 ? -2.299 -7.124 2.150 1.00 93.75 80 ASN A CA 1
ATOM 657 C C . ASN A 1 80 ? -2.895 -7.667 0.839 1.00 93.75 80 ASN A C 1
ATOM 659 O O . ASN A 1 80 ? -2.951 -8.879 0.641 1.00 93.75 80 ASN A O 1
ATOM 663 N N . THR A 1 81 ? -3.338 -6.783 -0.056 1.00 93.00 81 THR A N 1
ATOM 664 C CA . THR A 1 81 ? -3.858 -7.153 -1.386 1.00 93.00 81 THR A CA 1
ATOM 665 C C . THR A 1 81 ? -2.790 -7.166 -2.482 1.00 93.00 81 THR A C 1
ATOM 667 O O . THR A 1 81 ? -3.086 -7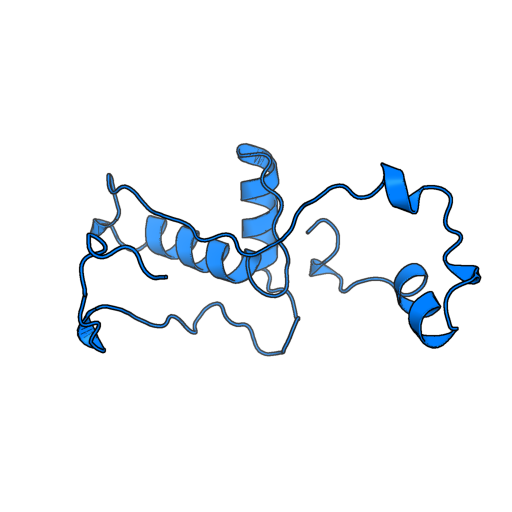.563 -3.609 1.00 93.00 81 THR A O 1
ATOM 670 N N . TYR A 1 82 ? -1.558 -6.742 -2.187 1.00 91.88 82 TYR A N 1
ATOM 671 C CA . TYR A 1 82 ? -0.487 -6.672 -3.173 1.00 91.88 82 TYR A CA 1
ATOM 672 C C . TYR A 1 82 ? 0.078 -8.062 -3.490 1.00 91.88 82 TYR A C 1
ATOM 674 O O . TYR A 1 82 ? 0.428 -8.834 -2.596 1.00 91.88 82 TYR A O 1
ATOM 682 N N . CYS A 1 83 ? 0.212 -8.368 -4.783 1.00 86.25 83 CYS A N 1
ATOM 683 C CA . CYS A 1 83 ? 0.903 -9.567 -5.239 1.00 86.25 83 CYS A CA 1
ATOM 684 C C . CYS A 1 83 ? 2.404 -9.284 -5.365 1.00 86.25 83 CYS A C 1
ATOM 686 O O . CYS A 1 83 ? 2.853 -8.692 -6.342 1.00 86.25 83 CYS A O 1
ATOM 688 N N . SER A 1 84 ? 3.184 -9.754 -4.394 1.00 78.69 84 SER A N 1
ATOM 689 C CA . SER A 1 84 ? 4.649 -9.654 -4.386 1.00 78.69 84 SER A CA 1
ATOM 690 C C . SER A 1 84 ? 5.351 -10.858 -5.033 1.00 78.69 84 SER A C 1
ATOM 692 O O . SER A 1 84 ? 6.511 -11.140 -4.730 1.00 78.69 84 SER A O 1
ATOM 694 N N . GLY A 1 85 ? 4.647 -11.612 -5.884 1.00 83.62 85 GLY A N 1
ATOM 695 C CA . GLY A 1 85 ? 5.176 -12.822 -6.511 1.00 83.62 85 GLY A CA 1
ATOM 696 C C . GLY A 1 85 ? 6.437 -12.542 -7.328 1.00 83.62 85 GLY A C 1
ATOM 697 O O . GLY A 1 85 ? 6.500 -11.578 -8.088 1.00 83.62 85 GLY A O 1
ATOM 698 N N . ASN A 1 86 ? 7.447 -13.401 -7.186 1.00 86.94 86 ASN A N 1
ATOM 699 C CA . ASN A 1 86 ? 8.614 -13.357 -8.055 1.00 86.94 86 ASN A CA 1
ATOM 700 C C . ASN A 1 86 ? 8.309 -14.126 -9.348 1.00 86.94 86 ASN A C 1
ATOM 702 O O . ASN A 1 86 ? 8.142 -15.342 -9.318 1.00 86.94 86 ASN A O 1
ATOM 706 N N . PHE A 1 87 ? 8.267 -13.414 -10.472 1.00 90.12 87 PHE A N 1
ATOM 707 C CA . PHE A 1 87 ? 7.998 -13.988 -11.795 1.00 90.12 87 PHE A CA 1
ATOM 708 C C . PHE A 1 87 ? 9.253 -14.132 -12.664 1.00 90.12 87 PHE A C 1
ATOM 710 O O . PHE A 1 87 ? 9.147 -14.467 -13.841 1.00 90.12 87 PHE A O 1
ATOM 717 N N . SER A 1 88 ? 10.445 -13.925 -12.093 1.00 91.69 88 SER A N 1
ATOM 718 C CA . SER A 1 88 ? 11.710 -13.935 -12.840 1.00 91.69 88 SER A CA 1
ATOM 719 C C . SER A 1 88 ? 11.913 -15.230 -13.623 1.00 91.69 88 SER A C 1
ATOM 721 O O . SER A 1 88 ? 12.392 -15.189 -14.749 1.00 91.69 88 SER A O 1
ATOM 723 N N . ASP A 1 89 ? 11.495 -16.375 -13.081 1.00 94.56 89 ASP A N 1
ATOM 724 C CA . ASP A 1 89 ? 11.671 -17.671 -13.743 1.00 94.56 89 ASP A CA 1
ATOM 725 C C . ASP A 1 89 ? 10.951 -17.769 -15.092 1.00 94.56 89 ASP A C 1
ATOM 727 O O . ASP A 1 89 ? 11.455 -18.433 -15.999 1.00 94.56 89 ASP A O 1
ATOM 731 N N . ILE A 1 90 ? 9.807 -17.093 -15.233 1.00 93.94 90 ILE A N 1
ATOM 732 C CA . ILE A 1 90 ? 9.002 -17.101 -16.460 1.00 93.94 90 ILE A CA 1
ATOM 733 C C . ILE A 1 90 ? 9.245 -15.871 -17.343 1.00 93.94 90 ILE A C 1
ATOM 735 O O . ILE A 1 90 ? 8.878 -15.898 -18.513 1.00 93.94 90 ILE A O 1
ATOM 739 N N . THR A 1 91 ? 9.860 -14.804 -16.815 1.00 93.06 91 THR A N 1
ATOM 740 C CA . THR A 1 91 ? 10.122 -13.563 -17.569 1.00 93.06 91 THR A CA 1
ATOM 741 C C . THR A 1 91 ? 11.590 -13.341 -17.930 1.00 93.06 91 THR A C 1
ATOM 743 O O . THR A 1 91 ? 11.874 -12.437 -18.708 1.00 93.06 91 THR A O 1
ATOM 746 N N . LYS A 1 92 ? 12.536 -14.115 -17.381 1.00 94.19 92 LYS A N 1
ATOM 747 C CA . LYS A 1 92 ? 13.990 -13.888 -17.539 1.00 94.19 92 LYS A CA 1
ATOM 748 C C . LYS A 1 92 ? 14.478 -13.839 -18.988 1.00 94.19 92 LYS A C 1
ATOM 750 O O . LYS A 1 92 ? 15.430 -13.121 -19.269 1.00 94.19 92 LYS A O 1
ATOM 755 N N . ASP A 1 93 ? 13.835 -14.592 -19.875 1.00 94.75 93 ASP A N 1
ATOM 756 C CA . ASP A 1 93 ? 14.234 -14.715 -21.279 1.00 94.75 93 ASP A CA 1
ATOM 757 C C . ASP A 1 93 ? 13.434 -13.767 -22.192 1.00 94.75 93 ASP A C 1
ATOM 759 O O . ASP A 1 93 ? 13.630 -13.764 -23.404 1.00 94.75 93 ASP A O 1
ATOM 763 N N . MET A 1 94 ? 12.525 -12.957 -21.631 1.00 93.50 94 MET A N 1
ATOM 764 C CA . MET A 1 94 ? 11.736 -11.992 -22.394 1.00 93.50 94 MET A CA 1
ATOM 765 C C . MET A 1 94 ? 12.522 -10.702 -22.622 1.00 93.50 94 MET A C 1
ATOM 767 O O . MET A 1 94 ? 12.998 -10.067 -21.680 1.00 93.50 94 MET A O 1
ATOM 771 N N . ASP A 1 95 ? 12.580 -10.256 -23.874 1.00 94.75 95 ASP A N 1
ATOM 772 C CA . ASP A 1 95 ? 13.097 -8.938 -24.218 1.00 94.75 95 ASP A CA 1
ATOM 773 C C . ASP A 1 95 ? 11.951 -7.922 -24.262 1.00 94.75 95 ASP A C 1
ATOM 775 O O . ASP A 1 95 ? 11.058 -8.001 -25.105 1.00 94.75 95 ASP A O 1
ATOM 779 N N . TYR A 1 96 ? 11.977 -6.921 -23.377 1.00 94.75 96 TYR A N 1
ATOM 780 C CA . TYR A 1 96 ? 10.930 -5.897 -23.336 1.00 94.75 96 TYR A CA 1
ATOM 781 C C . TYR A 1 96 ? 10.797 -5.117 -24.655 1.00 94.75 96 TYR A C 1
ATOM 783 O O . TYR A 1 96 ? 9.757 -4.507 -24.895 1.00 94.75 96 TYR A O 1
ATOM 791 N N . ARG A 1 97 ? 11.824 -5.127 -25.517 1.00 95.50 97 ARG A N 1
ATOM 792 C CA . ARG A 1 97 ? 11.807 -4.496 -26.848 1.00 95.50 97 ARG A CA 1
ATOM 793 C C . ARG A 1 97 ? 10.908 -5.228 -27.850 1.00 95.50 97 ARG A C 1
ATOM 795 O O . ARG A 1 97 ? 10.591 -4.655 -28.884 1.00 95.50 97 ARG A O 1
ATOM 802 N N . GLU A 1 98 ? 10.483 -6.451 -27.542 1.00 96.19 98 GLU A N 1
ATOM 803 C CA . GLU A 1 98 ? 9.502 -7.206 -28.332 1.00 96.19 98 GLU A CA 1
ATOM 804 C C . GLU A 1 98 ? 8.050 -6.859 -27.959 1.00 96.19 98 GLU A C 1
ATOM 806 O O . GLU A 1 98 ? 7.113 -7.243 -28.660 1.00 96.19 98 GLU A O 1
ATOM 811 N N . LEU A 1 99 ? 7.838 -6.110 -26.868 1.00 95.38 99 LEU A N 1
ATOM 812 C CA . LEU A 1 99 ? 6.517 -5.615 -26.486 1.00 95.38 99 LEU A CA 1
ATOM 813 C C . LEU A 1 99 ? 6.059 -4.482 -27.422 1.00 95.38 99 LEU A C 1
ATOM 815 O O . LEU A 1 99 ? 6.898 -3.748 -27.955 1.00 95.38 99 LEU A O 1
ATOM 819 N N . PRO A 1 100 ? 4.734 -4.258 -27.559 1.00 96.62 100 PRO A N 1
ATOM 820 C CA . PRO A 1 100 ? 4.204 -3.073 -28.228 1.00 96.62 100 PRO A CA 1
ATOM 821 C C . PRO A 1 100 ? 4.880 -1.788 -27.733 1.00 96.62 100 PRO A C 1
ATOM 823 O O . PRO A 1 100 ? 5.078 -1.625 -26.529 1.00 96.62 100 PRO A O 1
ATOM 826 N N . ASP A 1 101 ? 5.179 -0.856 -28.642 1.00 94.62 101 ASP A N 1
ATOM 827 C CA . ASP A 1 101 ? 5.952 0.362 -28.338 1.00 94.62 101 ASP A CA 1
ATOM 828 C C . ASP A 1 101 ? 5.406 1.154 -27.137 1.00 94.62 101 ASP A C 1
ATOM 830 O O . ASP A 1 101 ? 6.176 1.667 -26.324 1.00 94.62 101 ASP A O 1
ATOM 834 N N . LEU A 1 102 ? 4.078 1.187 -26.969 1.00 94.56 102 LEU A N 1
ATOM 835 C CA . LEU A 1 102 ? 3.407 1.841 -25.837 1.00 94.56 102 LEU A CA 1
ATOM 836 C C . LEU A 1 102 ? 3.797 1.257 -24.468 1.00 94.56 102 LEU A C 1
ATOM 838 O O . LEU A 1 102 ? 3.743 1.966 -23.468 1.00 94.56 102 LEU A O 1
ATOM 842 N N . LEU A 1 103 ? 4.194 -0.016 -24.409 1.00 95.31 103 LEU A N 1
ATOM 843 C CA . LEU A 1 103 ? 4.582 -0.703 -23.175 1.00 95.31 103 LEU A CA 1
ATOM 844 C C . LEU A 1 103 ? 6.090 -0.647 -22.909 1.00 95.31 103 LEU A C 1
ATOM 846 O O . LEU A 1 103 ? 6.518 -0.774 -21.764 1.00 95.31 103 LEU A O 1
ATOM 850 N N . GLN A 1 104 ? 6.911 -0.396 -23.931 1.00 95.06 104 GLN A N 1
ATOM 851 C CA . GLN A 1 104 ? 8.362 -0.277 -23.756 1.00 95.06 104 GLN A CA 1
ATOM 852 C C . GLN A 1 104 ? 8.744 0.909 -22.854 1.00 95.06 104 GLN A C 1
ATOM 854 O O . GLN A 1 104 ? 9.799 0.893 -22.218 1.00 95.06 104 GLN A O 1
ATOM 859 N N . GLY A 1 105 ? 7.881 1.931 -22.766 1.00 93.19 105 GLY A N 1
ATOM 860 C CA . GLY A 1 105 ? 8.076 3.100 -21.906 1.00 93.19 105 GLY A CA 1
ATOM 861 C C . GLY A 1 105 ? 8.236 2.755 -20.422 1.00 93.19 105 GLY A C 1
ATOM 862 O O . GLY A 1 105 ? 9.065 3.373 -19.756 1.00 93.19 105 GLY A O 1
ATOM 863 N N . TYR A 1 106 ? 7.547 1.720 -19.926 1.00 90.81 106 TYR A N 1
ATOM 864 C CA . TYR A 1 106 ? 7.624 1.288 -18.521 1.00 90.81 106 TYR A CA 1
ATOM 865 C C . TYR A 1 106 ? 9.019 0.804 -18.092 1.00 90.81 106 TYR A C 1
ATOM 867 O O . TYR A 1 106 ? 9.303 0.745 -16.901 1.00 90.81 106 TYR A O 1
ATOM 875 N N . PHE A 1 107 ? 9.899 0.487 -19.047 1.00 92.25 107 PHE A N 1
ATOM 876 C CA . PHE A 1 107 ? 11.272 0.039 -18.786 1.00 92.25 107 PHE A CA 1
ATOM 877 C C . PHE A 1 107 ? 12.316 1.154 -18.930 1.00 92.25 107 PHE A C 1
ATOM 879 O O . PHE A 1 107 ? 13.468 0.970 -18.544 1.00 92.25 107 PHE A O 1
ATOM 886 N N . ARG A 1 108 ? 11.947 2.293 -19.530 1.00 90.94 108 ARG A N 1
ATOM 887 C CA . ARG A 1 108 ? 12.878 3.390 -19.862 1.00 90.94 108 ARG A CA 1
ATOM 888 C C . ARG A 1 108 ? 12.624 4.648 -19.047 1.00 90.94 108 ARG A C 1
ATOM 890 O O . ARG A 1 108 ? 13.555 5.406 -18.788 1.00 90.94 108 ARG A O 1
ATOM 897 N N . VAL A 1 109 ? 11.366 4.897 -18.701 1.00 90.44 109 VAL A N 1
ATOM 898 C CA . VAL A 1 109 ? 10.964 6.092 -17.966 1.00 90.44 109 VAL A CA 1
ATOM 899 C C . VAL A 1 109 ? 11.191 5.848 -16.472 1.00 90.44 109 VAL A C 1
ATOM 901 O O . VAL A 1 109 ? 10.740 4.822 -15.960 1.00 90.44 109 VAL A O 1
ATOM 904 N N . PRO A 1 110 ? 11.882 6.758 -15.762 1.00 89.38 110 PRO A N 1
ATOM 905 C CA . PRO A 1 110 ? 12.014 6.664 -14.316 1.00 89.38 110 PRO A CA 1
ATOM 906 C C . PRO A 1 110 ? 10.647 6.628 -13.629 1.00 89.38 110 PRO A C 1
ATOM 908 O O . PRO A 1 110 ? 9.714 7.321 -14.038 1.00 89.38 110 PRO A O 1
ATOM 911 N N . VAL A 1 111 ? 10.549 5.847 -12.555 1.00 88.81 111 VAL A N 1
ATOM 912 C CA . VAL A 1 111 ? 9.404 5.909 -11.638 1.00 88.81 111 VAL A CA 1
ATOM 913 C C . VAL A 1 111 ? 9.404 7.234 -10.865 1.00 88.81 111 VAL A C 1
ATOM 915 O O . VAL A 1 111 ? 10.397 7.966 -10.879 1.00 88.81 111 VAL A O 1
ATOM 918 N N . GLN A 1 112 ? 8.303 7.543 -10.174 1.00 87.00 112 GLN A N 1
ATOM 919 C CA . GLN A 1 112 ? 8.231 8.722 -9.304 1.00 87.00 112 GLN A CA 1
ATOM 920 C C . GLN A 1 112 ? 9.321 8.642 -8.222 1.00 87.00 112 GLN A C 1
ATOM 922 O O . GLN A 1 112 ? 9.680 7.552 -7.780 1.00 87.00 112 GLN A O 1
ATOM 927 N N . ASP A 1 113 ? 9.821 9.782 -7.743 1.00 88.56 113 ASP A N 1
ATOM 928 C CA . ASP A 1 113 ? 10.940 9.810 -6.785 1.00 88.56 113 ASP A CA 1
ATOM 929 C C . ASP A 1 113 ? 10.688 8.959 -5.530 1.00 88.56 113 ASP A C 1
ATOM 931 O O . ASP A 1 113 ? 11.589 8.281 -5.043 1.00 88.56 113 ASP A O 1
ATOM 935 N N . LEU A 1 114 ? 9.451 8.958 -5.022 1.00 89.06 114 LEU A N 1
ATOM 936 C CA . LEU A 1 114 ? 9.064 8.170 -3.847 1.00 89.06 114 LEU A CA 1
ATOM 937 C C . LEU A 1 114 ? 8.805 6.690 -4.150 1.00 89.06 114 LEU A C 1
ATOM 939 O O . LEU A 1 114 ? 8.811 5.887 -3.221 1.00 89.06 114 LEU A O 1
ATOM 943 N N . ASP A 1 115 ? 8.610 6.322 -5.416 1.00 83.81 115 ASP A N 1
ATOM 944 C CA . ASP A 1 115 ? 8.467 4.921 -5.825 1.00 83.81 115 ASP A CA 1
ATOM 945 C C . ASP A 1 115 ? 9.826 4.207 -5.837 1.00 83.81 115 ASP A C 1
ATOM 947 O O . ASP A 1 115 ? 9.892 2.978 -5.822 1.00 83.81 115 ASP A O 1
ATOM 951 N N . GLN A 1 116 ? 10.935 4.954 -5.839 1.00 79.19 116 GLN A N 1
ATOM 952 C CA . GLN A 1 116 ? 12.269 4.368 -5.801 1.00 79.19 116 GLN A CA 1
ATOM 953 C C . GLN A 1 116 ? 12.512 3.648 -4.472 1.00 79.19 116 GLN A C 1
ATOM 955 O O . GLN A 1 116 ? 12.644 4.258 -3.411 1.00 79.19 116 GLN A O 1
ATOM 960 N N . GLY A 1 117 ? 12.618 2.322 -4.537 1.00 65.50 117 GLY A N 1
ATOM 961 C CA . GLY A 1 117 ? 12.852 1.492 -3.359 1.00 65.50 117 GLY A CA 1
ATOM 962 C C . GLY A 1 117 ? 11.600 1.196 -2.535 1.00 65.50 117 GLY A C 1
ATOM 963 O O . GLY A 1 117 ? 11.751 0.555 -1.489 1.00 65.50 117 GLY A O 1
ATOM 964 N N . CYS A 1 118 ? 10.414 1.613 -3.011 1.00 64.31 118 CYS A N 1
ATOM 965 C CA . CYS A 1 118 ? 9.166 0.967 -2.625 1.00 64.31 118 CYS A CA 1
ATOM 966 C C . CYS A 1 118 ? 9.268 -0.507 -2.997 1.00 64.31 118 CYS A C 1
ATOM 968 O O . CYS A 1 118 ? 9.482 -0.846 -4.181 1.00 64.31 118 CYS A O 1
#

Secondary structure (DSSP, 8-state):
---TTSPP----GGG-----TTS-SSTTPPPHHHHHHHHHHHHHH-----TTTHHHHHHHHHHHHHH-GGGTT--PPP---------HHHHTT--GGGS-HHHHGGGTSPPPGGGTT-

Sequence (118 aa):
MFDKNFPIFEITEDDYSINHDFTGTKYAETTKEGALAIRLLRTFEKIQLDGTYTGKTFAALLFDLIKKPKLQNKNILFWNTYCSGNFSDITKDMDYRELPDLLQGYFRVPVQDLDQGC

Solvent-accessible surface area (backbone atoms only — not comparable to full-atom values): 7684 Å² total; per-residue (Å²): 133,83,67,88,82,60,80,88,78,89,84,56,79,88,79,58,82,88,82,69,91,51,61,63,96,50,86,69,47,51,41,74,57,12,37,50,34,27,45,50,39,33,70,77,69,69,45,75,49,42,46,62,54,49,8,23,56,47,27,47,48,56,49,44,61,73,72,35,74,88,52,61,96,55,93,79,87,80,89,77,83,65,84,74,73,86,56,57,90,84,45,70,88,62,59,62,85,78,45,62,74,86,61,38,47,78,79,72,54,80,73,58,82,60,52,65,83,76

Radius of gyration: 18.86 Å; Cα contacts (8 Å, |Δi|>4): 91; chains: 1; bounding box: 39×38×52 Å